Protein AF-A0A1H4AY84-F1 (afdb_monomer_lite)

Radius of gyration: 22.3 Å; chains: 1; bounding box: 44×39×69 Å

Foldseek 3Di:
DDDDPDPVCVVVDPPPPDPDDQLLPDDLVVLVVDPACVSVLSPLLNCLVPQSLVSLVVVVQPFHALVSVVSSCVNSVPVFDDDSVDGTDRRNVRVVVVVLLVVLLVQLVVVVVVVDDPVVSLVVSCVPSVDDSVVSVVSVVVVVD

Structure (mmCIF, N/CA/C/O backbone):
data_AF-A0A1H4AY84-F1
#
_entry.id   AF-A0A1H4AY84-F1
#
loop_
_atom_site.group_PDB
_atom_site.id
_atom_site.type_symbol
_atom_site.label_atom_id
_atom_site.label_alt_id
_atom_site.label_comp_id
_atom_site.label_asym_id
_atom_site.label_entity_id
_atom_site.label_seq_id
_atom_site.pdbx_PDB_ins_code
_atom_site.Cartn_x
_atom_site.Cartn_y
_atom_site.Cartn_z
_atom_site.occupancy
_atom_site.B_iso_or_equiv
_atom_site.auth_seq_id
_atom_site.auth_comp_id
_atom_site.auth_asym_id
_atom_site.auth_atom_id
_atom_site.pdbx_PDB_model_num
ATOM 1 N N . MET A 1 1 ? 3.108 -18.442 -27.041 1.00 54.50 1 MET A N 1
ATOM 2 C CA . MET A 1 1 ? 3.444 -17.957 -28.398 1.00 54.50 1 MET A CA 1
ATOM 3 C C . MET A 1 1 ? 2.361 -18.486 -29.325 1.00 54.50 1 MET A C 1
ATOM 5 O O . MET A 1 1 ? 1.945 -19.613 -29.096 1.00 54.50 1 MET A O 1
ATOM 9 N N . MET A 1 2 ? 1.811 -17.696 -30.255 1.00 56.75 2 MET A N 1
ATOM 10 C CA . MET A 1 2 ? 0.863 -18.261 -31.227 1.00 56.75 2 MET A CA 1
ATOM 11 C C . MET A 1 2 ? 1.640 -19.154 -32.189 1.00 56.75 2 MET A C 1
ATOM 13 O O . MET A 1 2 ? 2.553 -18.672 -32.857 1.00 56.75 2 MET A O 1
ATOM 17 N N . ASP A 1 3 ? 1.283 -20.432 -32.252 1.00 70.19 3 ASP A N 1
ATOM 18 C CA . ASP A 1 3 ? 1.868 -21.351 -33.220 1.00 70.19 3 ASP A CA 1
ATOM 19 C C . ASP A 1 3 ? 1.279 -21.068 -34.604 1.00 70.19 3 ASP A C 1
ATOM 21 O O . ASP A 1 3 ? 0.074 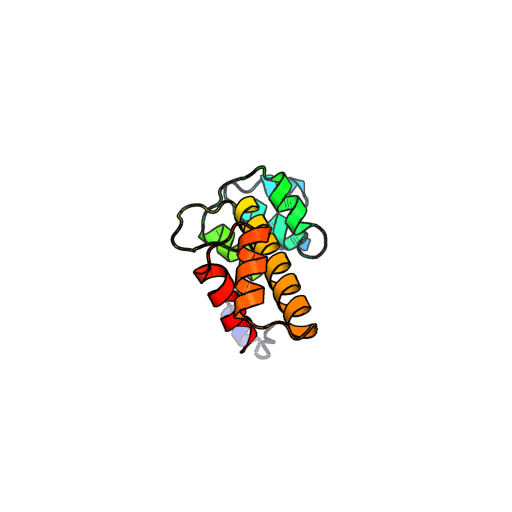-21.177 -34.836 1.00 70.19 3 ASP A O 1
ATOM 25 N N . VAL A 1 4 ? 2.144 -20.664 -35.533 1.00 73.62 4 VAL A N 1
ATOM 26 C CA . VAL A 1 4 ? 1.763 -20.359 -36.913 1.00 73.62 4 VAL A CA 1
ATOM 27 C C . VAL A 1 4 ? 2.044 -21.587 -37.768 1.00 73.62 4 VAL A C 1
ATOM 29 O O . VAL A 1 4 ? 3.185 -21.873 -38.124 1.00 73.62 4 VAL A O 1
ATOM 32 N N . TYR A 1 5 ? 0.986 -22.324 -38.100 1.00 78.50 5 TYR A N 1
ATOM 33 C CA . TYR A 1 5 ? 1.086 -23.579 -38.852 1.00 78.50 5 TYR A CA 1
ATOM 34 C C . TYR A 1 5 ? 1.297 -23.377 -40.362 1.00 78.50 5 TYR A C 1
ATOM 36 O O . TYR A 1 5 ? 1.868 -24.242 -41.027 1.00 78.50 5 TYR A O 1
ATOM 44 N N . ASP A 1 6 ? 0.878 -22.234 -40.915 1.00 87.38 6 ASP A N 1
ATOM 45 C CA . ASP A 1 6 ? 1.055 -21.917 -42.335 1.00 87.38 6 ASP A CA 1
ATOM 46 C C . ASP A 1 6 ? 2.288 -21.034 -42.559 1.00 87.38 6 ASP A C 1
ATOM 48 O O . ASP A 1 6 ? 2.283 -19.825 -42.316 1.00 87.38 6 ASP A O 1
ATOM 52 N N . LYS A 1 7 ? 3.352 -21.644 -43.088 1.00 82.88 7 LYS A N 1
ATOM 53 C CA . LYS A 1 7 ? 4.629 -20.970 -43.361 1.00 82.88 7 LYS A CA 1
ATOM 54 C C . LYS A 1 7 ? 4.515 -19.819 -44.365 1.00 82.88 7 LYS A C 1
ATOM 56 O O . LYS A 1 7 ? 5.381 -18.950 -44.379 1.00 82.88 7 LYS A O 1
ATOM 61 N N . ARG A 1 8 ? 3.459 -19.777 -45.186 1.00 88.00 8 ARG A N 1
ATOM 62 C CA . ARG A 1 8 ? 3.220 -18.685 -46.148 1.00 88.00 8 ARG A CA 1
ATOM 63 C C . ARG A 1 8 ? 2.838 -17.377 -45.462 1.00 88.00 8 ARG A C 1
ATOM 65 O O . ARG A 1 8 ? 2.953 -16.329 -46.084 1.00 88.00 8 ARG A O 1
ATOM 72 N N . LEU A 1 9 ? 2.407 -17.434 -44.199 1.00 82.44 9 LEU A N 1
ATOM 73 C CA . LEU A 1 9 ? 2.062 -16.261 -43.397 1.00 82.44 9 LEU A CA 1
ATOM 74 C C . LEU A 1 9 ? 3.291 -15.600 -42.751 1.00 82.44 9 LEU A C 1
ATOM 76 O O . LEU A 1 9 ? 3.205 -14.441 -42.364 1.00 82.44 9 LEU A O 1
ATOM 80 N N . ILE A 1 10 ? 4.439 -16.291 -42.680 1.00 78.44 10 ILE A N 1
ATOM 81 C CA . ILE A 1 10 ? 5.675 -15.794 -42.044 1.00 78.44 10 ILE A CA 1
ATOM 82 C C . ILE A 1 10 ? 6.140 -14.435 -42.604 1.00 78.44 10 ILE A C 1
ATOM 84 O O . ILE A 1 10 ? 6.444 -13.564 -41.796 1.00 78.44 10 ILE A O 1
ATOM 88 N N . PRO A 1 11 ? 6.149 -14.185 -43.930 1.00 79.94 11 PRO A N 1
ATOM 89 C CA . PRO A 1 11 ? 6.555 -12.886 -44.479 1.00 79.94 11 PRO A CA 1
ATOM 90 C C . PRO A 1 11 ? 5.598 -11.732 -44.148 1.00 79.94 11 PRO A C 1
ATOM 92 O O . PRO A 1 11 ? 5.973 -10.573 -44.294 1.00 79.94 11 PRO A O 1
ATOM 95 N N . PHE A 1 12 ? 4.361 -12.044 -43.750 1.00 79.06 12 PHE A N 1
ATOM 96 C CA . PHE A 1 12 ? 3.323 -11.067 -43.409 1.00 79.06 12 PHE A CA 1
ATOM 97 C C . PHE A 1 12 ? 3.193 -10.855 -41.897 1.00 79.06 12 PHE A C 1
ATOM 99 O O . PHE A 1 12 ? 2.450 -9.977 -41.458 1.00 79.06 12 PHE A O 1
ATOM 106 N N . LEU A 1 13 ? 3.897 -11.656 -41.093 1.00 75.69 13 LEU A N 1
ATOM 107 C CA . LEU A 1 13 ? 4.004 -11.439 -39.661 1.00 75.69 13 LEU A CA 1
ATOM 108 C C . LEU A 1 13 ? 5.038 -10.352 -39.410 1.00 75.69 13 LEU A C 1
ATOM 110 O O . LEU A 1 13 ? 6.200 -10.468 -39.793 1.00 75.69 13 LEU A O 1
ATOM 114 N N . ASN A 1 14 ? 4.610 -9.300 -38.726 1.00 70.06 14 ASN A N 1
ATOM 115 C CA . ASN A 1 14 ? 5.536 -8.308 -38.214 1.00 70.06 14 ASN A CA 1
ATOM 116 C C . ASN A 1 14 ? 6.428 -8.970 -37.152 1.00 70.06 14 ASN A C 1
ATOM 118 O O . ASN A 1 14 ? 5.931 -9.434 -36.123 1.00 70.06 14 ASN A O 1
ATOM 122 N N . ASP A 1 15 ? 7.740 -8.995 -37.397 1.00 69.81 15 ASP A N 1
ATOM 123 C CA . ASP A 1 15 ? 8.759 -9.381 -36.413 1.00 69.81 15 ASP A CA 1
ATOM 124 C C . ASP A 1 15 ? 8.907 -8.260 -35.371 1.00 69.81 15 ASP A C 1
ATOM 126 O O . ASP A 1 15 ? 9.858 -7.473 -35.376 1.00 69.81 15 ASP A O 1
ATOM 130 N N . TYR A 1 16 ? 7.894 -8.114 -34.512 1.00 66.12 16 TYR A N 1
ATOM 131 C CA . TYR A 1 16 ? 7.944 -7.182 -33.393 1.00 66.12 16 TYR A CA 1
ATOM 132 C C . TYR A 1 16 ? 8.946 -7.696 -32.360 1.00 66.12 16 TYR A C 1
ATOM 134 O O . TYR A 1 16 ? 8.611 -8.475 -31.466 1.00 66.12 16 TYR A O 1
ATOM 142 N N . LYS A 1 17 ? 10.184 -7.213 -32.453 1.00 69.88 17 LYS A N 1
ATOM 143 C CA . LYS A 1 17 ? 11.174 -7.362 -31.387 1.00 69.88 17 LYS A CA 1
ATOM 144 C C . LYS A 1 17 ? 10.787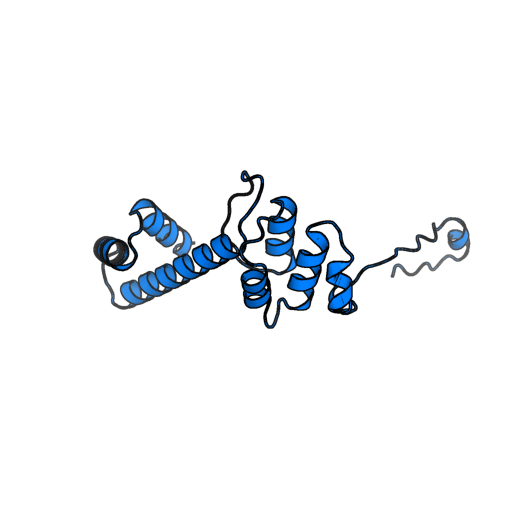 -6.450 -30.228 1.00 69.88 17 LYS A C 1
ATOM 146 O O . LYS A 1 17 ? 11.109 -5.264 -30.215 1.00 69.88 17 LYS A O 1
ATOM 151 N N . LEU A 1 18 ? 10.040 -7.000 -29.277 1.00 74.12 18 LEU A N 1
ATOM 152 C CA . LEU A 1 18 ? 9.718 -6.316 -28.032 1.00 74.12 18 LEU A CA 1
ATOM 153 C C . LEU A 1 18 ? 10.927 -6.384 -27.098 1.00 74.12 18 LEU A C 1
ATOM 155 O O . LEU A 1 18 ? 11.338 -7.466 -26.684 1.00 74.12 18 LEU A O 1
ATOM 159 N N . ASN A 1 19 ? 11.466 -5.223 -26.733 1.00 72.62 19 ASN A N 1
ATOM 160 C CA . ASN A 1 19 ? 12.427 -5.120 -25.640 1.00 72.62 19 ASN A CA 1
ATOM 161 C C . ASN A 1 19 ? 11.645 -5.138 -24.324 1.00 72.62 19 ASN A C 1
ATOM 163 O O . ASN A 1 19 ? 11.168 -4.103 -23.859 1.00 72.62 19 ASN A O 1
ATOM 167 N N . ILE A 1 20 ? 11.447 -6.333 -23.772 1.00 80.88 20 ILE A N 1
ATOM 168 C CA . ILE A 1 20 ? 10.740 -6.519 -22.505 1.00 80.88 20 ILE A CA 1
ATOM 169 C C . ILE A 1 20 ? 11.713 -6.214 -21.369 1.00 80.88 20 ILE A C 1
ATOM 171 O O . ILE A 1 20 ? 12.784 -6.809 -21.286 1.00 80.88 20 ILE A O 1
ATOM 175 N N . ILE A 1 21 ? 11.325 -5.290 -20.493 1.00 84.38 21 ILE A N 1
ATOM 176 C CA . ILE A 1 21 ? 12.036 -5.024 -19.244 1.00 84.38 21 ILE A CA 1
ATOM 177 C C . ILE A 1 21 ? 11.351 -5.839 -18.152 1.00 84.38 21 ILE A C 1
ATOM 179 O O . ILE A 1 21 ? 10.127 -5.800 -18.017 1.00 84.38 21 ILE A O 1
ATOM 183 N N . SER A 1 22 ? 12.142 -6.572 -17.379 1.00 88.69 22 SER A N 1
ATOM 184 C CA . SER A 1 22 ? 11.675 -7.411 -16.282 1.00 88.69 22 SER A CA 1
ATOM 185 C C . SER A 1 22 ? 12.320 -6.931 -14.993 1.00 88.69 22 SER A C 1
ATOM 187 O O . SER A 1 22 ? 13.537 -6.988 -14.853 1.00 88.69 22 SER A O 1
ATOM 189 N N . ALA A 1 23 ? 11.505 -6.473 -14.039 1.00 89.69 23 ALA A N 1
ATOM 190 C CA . ALA A 1 23 ? 11.995 -6.014 -12.740 1.00 89.69 23 ALA A CA 1
ATOM 191 C C . ALA A 1 23 ? 12.804 -7.094 -12.003 1.00 89.69 23 ALA A C 1
ATOM 193 O O . ALA A 1 23 ? 13.739 -6.770 -11.281 1.00 89.69 23 ALA A O 1
ATOM 194 N N . ALA A 1 24 ? 12.459 -8.372 -12.195 1.00 90.19 24 ALA A N 1
ATOM 195 C CA . ALA A 1 24 ? 13.154 -9.493 -11.568 1.00 90.19 24 ALA A CA 1
ATOM 196 C C . ALA A 1 24 ? 14.594 -9.666 -12.081 1.00 90.19 24 ALA A C 1
ATOM 198 O O . ALA A 1 24 ? 15.455 -10.082 -11.311 1.00 90.19 24 ALA A O 1
ATOM 199 N N . ASP A 1 25 ? 14.840 -9.314 -13.346 1.00 91.25 25 ASP A N 1
ATOM 200 C CA . ASP A 1 25 ? 16.117 -9.530 -14.037 1.00 91.25 25 ASP A CA 1
ATOM 201 C C . ASP A 1 25 ? 17.048 -8.305 -13.975 1.00 91.25 25 ASP A C 1
ATOM 203 O O . ASP A 1 25 ? 18.152 -8.340 -14.509 1.00 91.25 25 ASP A O 1
ATOM 207 N N . MET A 1 26 ? 16.605 -7.208 -13.354 1.00 90.94 26 MET A N 1
ATOM 208 C CA . MET A 1 26 ? 17.377 -5.969 -13.226 1.00 90.94 26 MET A CA 1
ATOM 209 C C . MET A 1 26 ? 18.273 -5.975 -11.988 1.00 90.94 26 MET A C 1
ATOM 211 O O . MET A 1 26 ? 17.845 -6.397 -10.908 1.00 90.94 26 MET A O 1
ATOM 215 N N . ASP A 1 27 ? 19.472 -5.408 -12.106 1.00 92.69 27 ASP A N 1
ATOM 216 C CA . ASP A 1 27 ? 20.364 -5.188 -10.967 1.00 92.69 27 ASP A CA 1
ATOM 217 C C . ASP A 1 27 ? 19.904 -3.994 -10.110 1.00 92.69 27 ASP A C 1
ATOM 219 O O . ASP A 1 27 ? 19.226 -3.084 -10.587 1.00 92.69 27 ASP A O 1
ATOM 223 N N . GLU A 1 28 ? 20.272 -3.965 -8.822 1.00 89.62 28 GLU A N 1
ATOM 224 C CA . GLU A 1 28 ? 19.857 -2.876 -7.911 1.00 89.62 28 GLU A CA 1
ATOM 225 C C . GLU A 1 28 ? 20.333 -1.491 -8.376 1.00 89.62 28 GLU A C 1
ATOM 227 O O . GLU A 1 28 ? 19.654 -0.484 -8.181 1.00 89.62 28 GLU A O 1
ATOM 232 N N . GLU A 1 29 ? 21.492 -1.441 -9.024 1.00 91.00 29 GLU A N 1
ATOM 233 C CA . GLU A 1 29 ? 22.096 -0.215 -9.548 1.00 91.00 29 GLU A CA 1
ATOM 234 C C . GLU A 1 29 ? 21.346 0.316 -10.783 1.00 91.00 29 GLU A C 1
ATOM 236 O O . GLU A 1 29 ? 21.377 1.516 -11.072 1.00 91.00 29 GLU A O 1
ATOM 241 N N . ASP A 1 30 ? 20.619 -0.555 -11.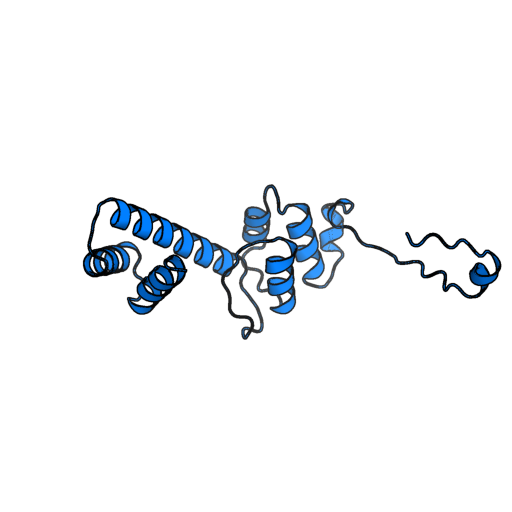492 1.00 92.06 30 ASP A N 1
ATOM 242 C CA . ASP A 1 30 ? 19.905 -0.203 -12.720 1.00 92.06 30 ASP A CA 1
ATOM 243 C C . ASP A 1 30 ? 18.643 0.614 -12.457 1.00 92.06 30 ASP A C 1
ATOM 245 O O . ASP A 1 30 ? 18.237 1.412 -13.305 1.00 92.06 30 ASP A O 1
ATOM 249 N N . PHE A 1 31 ? 18.041 0.489 -11.272 1.00 90.31 31 PHE A N 1
ATOM 250 C CA . PHE A 1 31 ? 16.862 1.276 -10.905 1.00 90.31 31 PHE A CA 1
ATOM 251 C C . PHE A 1 31 ? 17.149 2.781 -10.895 1.00 90.31 31 PHE A C 1
ATOM 253 O O . PHE A 1 31 ? 16.288 3.577 -11.273 1.00 90.31 31 PHE A O 1
ATOM 260 N N . GLY A 1 32 ? 18.376 3.176 -10.543 1.00 87.38 32 GLY A N 1
ATOM 261 C CA . GLY A 1 32 ? 18.817 4.573 -10.558 1.00 87.38 32 GLY A CA 1
ATOM 262 C C . GLY A 1 32 ? 19.015 5.158 -11.960 1.00 87.38 32 GLY A C 1
ATOM 263 O O . GLY A 1 32 ? 19.119 6.375 -12.098 1.00 87.38 32 GLY A O 1
ATOM 264 N N . LYS A 1 33 ? 19.045 4.326 -13.013 1.00 90.94 33 LYS A N 1
ATOM 265 C CA . LYS A 1 33 ? 19.193 4.785 -14.406 1.00 90.94 33 LYS A CA 1
ATOM 266 C C . LYS A 1 33 ? 17.915 5.434 -14.946 1.00 90.94 33 LYS A C 1
ATOM 268 O O . LYS A 1 33 ? 17.972 6.182 -15.922 1.00 90.94 33 LYS A O 1
ATOM 273 N N . PHE A 1 34 ? 16.765 5.173 -14.323 1.00 89.62 34 PHE A N 1
ATOM 274 C CA . PHE A 1 34 ? 15.496 5.790 -14.698 1.00 89.62 34 PHE A CA 1
ATOM 275 C C . PHE A 1 34 ? 15.404 7.210 -14.142 1.00 89.62 34 PHE A C 1
ATOM 277 O O . PHE A 1 34 ? 15.563 7.444 -12.948 1.00 89.62 34 PHE A O 1
ATOM 284 N N . GLN A 1 35 ? 15.085 8.164 -15.017 1.00 85.69 35 GLN A N 1
ATOM 285 C CA . GLN A 1 35 ? 14.887 9.565 -14.628 1.00 85.69 35 GLN A CA 1
ATOM 286 C C . GLN A 1 35 ? 13.498 9.827 -14.021 1.00 85.69 35 GLN A C 1
ATOM 288 O O . GLN A 1 35 ? 13.288 10.855 -13.383 1.00 85.69 35 GLN A O 1
ATOM 293 N N . THR A 1 36 ? 12.549 8.909 -14.222 1.00 87.75 36 THR A N 1
ATOM 294 C CA . THR A 1 36 ? 11.171 8.988 -13.716 1.00 87.75 36 THR A CA 1
ATOM 295 C C . THR A 1 36 ? 10.969 8.084 -12.497 1.00 87.75 36 THR A C 1
ATOM 297 O O . THR A 1 36 ? 11.856 7.321 -12.110 1.00 87.75 36 THR A O 1
ATOM 300 N N . ASP A 1 37 ? 9.770 8.111 -11.909 1.00 90.25 37 ASP A N 1
ATOM 301 C CA . ASP A 1 37 ? 9.397 7.227 -10.795 1.00 90.25 37 ASP A CA 1
ATOM 302 C C . ASP A 1 37 ? 9.269 5.740 -11.204 1.00 90.25 37 ASP A C 1
ATOM 304 O O . ASP A 1 37 ? 9.086 4.877 -10.345 1.00 90.25 37 ASP A O 1
ATOM 308 N N . LEU A 1 38 ? 9.445 5.407 -12.493 1.00 89.75 38 LEU A N 1
ATOM 309 C CA . LEU A 1 38 ? 9.461 4.025 -12.984 1.00 89.75 38 LEU A CA 1
ATOM 310 C C . LEU A 1 38 ? 10.573 3.189 -12.337 1.00 89.75 38 LEU A C 1
ATOM 312 O O . LEU A 1 38 ? 10.345 2.023 -12.032 1.00 89.75 38 LEU A O 1
ATOM 316 N N . GLY A 1 39 ? 11.753 3.773 -12.100 1.00 90.88 39 GLY A N 1
ATOM 317 C CA . GLY A 1 39 ? 12.859 3.061 -11.451 1.00 90.88 39 GLY A CA 1
ATOM 318 C C . GLY A 1 39 ? 12.487 2.588 -10.048 1.00 90.88 39 GLY A C 1
ATOM 319 O O . GLY A 1 39 ? 12.690 1.424 -9.711 1.00 90.88 39 GLY A O 1
ATOM 320 N N . LEU A 1 40 ? 11.843 3.466 -9.271 1.00 90.44 40 LEU A N 1
ATOM 321 C CA . LEU A 1 40 ? 11.317 3.125 -7.950 1.00 90.44 40 LEU A CA 1
ATOM 322 C C . LEU A 1 40 ? 10.211 2.070 -8.046 1.00 90.44 40 LEU A C 1
ATOM 324 O O . LEU A 1 40 ? 10.213 1.110 -7.279 1.00 90.44 40 LEU A O 1
ATOM 328 N N . ALA A 1 41 ? 9.285 2.220 -8.995 1.00 91.06 41 ALA A N 1
ATOM 329 C CA . ALA A 1 41 ? 8.210 1.254 -9.175 1.00 91.06 41 ALA A CA 1
ATOM 330 C C . ALA A 1 41 ? 8.743 -0.150 -9.493 1.00 91.06 41 ALA A C 1
ATOM 332 O O . ALA A 1 41 ? 8.317 -1.124 -8.877 1.00 91.06 41 ALA A O 1
ATOM 333 N N . MET A 1 42 ? 9.722 -0.253 -10.395 1.00 92.38 42 MET A N 1
ATOM 334 C CA . MET A 1 42 ? 10.373 -1.522 -10.722 1.00 92.38 42 MET A CA 1
ATOM 335 C C . MET A 1 42 ? 11.115 -2.108 -9.518 1.00 92.38 42 MET A C 1
ATOM 337 O O . MET A 1 42 ? 11.000 -3.307 -9.265 1.00 92.38 42 MET A O 1
ATOM 341 N N . GLN A 1 43 ? 11.806 -1.277 -8.734 1.00 92.25 43 GLN A N 1
ATOM 342 C CA . GLN A 1 43 ? 12.479 -1.727 -7.516 1.00 92.25 43 GLN A CA 1
ATOM 343 C C . GLN A 1 43 ? 11.484 -2.308 -6.501 1.00 92.25 43 GLN A C 1
ATOM 345 O O . GLN A 1 43 ? 11.708 -3.389 -5.956 1.00 92.25 43 GLN A O 1
ATOM 350 N N . ILE A 1 44 ? 10.349 -1.638 -6.286 1.00 92.06 44 ILE A N 1
ATOM 351 C CA . ILE A 1 44 ? 9.294 -2.125 -5.389 1.00 92.06 44 ILE A CA 1
ATOM 352 C C . ILE A 1 44 ? 8.696 -3.436 -5.915 1.00 92.06 44 ILE A C 1
ATOM 354 O O . ILE A 1 44 ? 8.546 -4.383 -5.148 1.00 92.06 44 ILE A O 1
ATOM 358 N N . ILE A 1 45 ? 8.410 -3.536 -7.217 1.00 92.12 45 ILE A N 1
ATOM 359 C CA . ILE A 1 45 ? 7.859 -4.756 -7.832 1.00 92.12 45 ILE A CA 1
ATOM 360 C C . ILE A 1 45 ? 8.820 -5.943 -7.680 1.00 92.12 45 ILE A C 1
ATOM 362 O O . ILE A 1 45 ? 8.370 -7.052 -7.373 1.00 92.12 45 ILE A O 1
ATOM 366 N N . LYS A 1 46 ? 10.134 -5.729 -7.853 1.00 93.19 46 LYS A N 1
ATOM 367 C CA . LYS A 1 46 ? 11.154 -6.772 -7.651 1.00 93.19 46 LYS A CA 1
ATOM 368 C C . LYS A 1 46 ? 11.109 -7.332 -6.226 1.00 93.19 46 LYS A C 1
ATOM 370 O O . LYS A 1 46 ? 11.161 -8.546 -6.037 1.00 93.19 46 LYS A O 1
ATOM 375 N N . HIS A 1 47 ? 10.956 -6.457 -5.234 1.00 90.88 47 HIS A N 1
ATOM 376 C CA . HIS A 1 47 ? 11.048 -6.794 -3.807 1.00 90.88 47 HIS A CA 1
ATOM 377 C C . HIS A 1 47 ? 9.697 -6.929 -3.091 1.00 90.88 47 HIS A C 1
ATOM 379 O O . HIS A 1 47 ? 9.664 -7.079 -1.868 1.00 90.88 47 HIS A O 1
ATOM 385 N N . GLN A 1 48 ? 8.585 -6.943 -3.833 1.00 86.69 48 GLN A N 1
ATOM 386 C CA . GLN A 1 48 ? 7.213 -6.942 -3.298 1.00 86.69 48 GLN A CA 1
ATOM 387 C C . GLN A 1 48 ? 6.911 -8.064 -2.294 1.00 86.69 48 GLN A C 1
ATOM 389 O O . GLN A 1 48 ? 6.058 -7.909 -1.431 1.00 86.69 48 GLN A O 1
ATOM 394 N N . LYS A 1 49 ? 7.614 -9.200 -2.387 1.00 84.00 49 LYS A N 1
ATOM 395 C CA . LYS A 1 49 ? 7.395 -10.364 -1.513 1.00 84.00 49 LYS A CA 1
ATOM 396 C C . LYS A 1 49 ? 8.167 -10.316 -0.196 1.00 84.00 49 LYS A C 1
ATOM 398 O O . LYS A 1 49 ? 7.906 -11.153 0.662 1.00 84.00 49 LYS A O 1
ATOM 403 N N . VAL A 1 50 ? 9.153 -9.429 -0.075 1.00 84.06 50 VAL A N 1
ATOM 404 C CA . VAL A 1 50 ? 10.111 -9.455 1.039 1.00 84.06 50 VAL A CA 1
ATOM 405 C C . VAL A 1 50 ? 10.114 -8.123 1.776 1.00 84.06 50 VAL A C 1
ATOM 407 O O . VAL A 1 50 ? 9.773 -8.093 2.950 1.00 84.06 50 VAL A O 1
ATOM 410 N N . ASP A 1 51 ? 10.461 -7.031 1.088 1.00 86.88 51 ASP A N 1
ATOM 411 C CA . ASP A 1 51 ? 10.871 -5.776 1.734 1.00 86.88 51 ASP A CA 1
ATOM 412 C C . ASP A 1 51 ? 10.347 -4.511 1.018 1.00 86.88 51 ASP A C 1
ATOM 414 O O . ASP A 1 51 ? 10.937 -3.436 1.144 1.00 86.88 51 ASP A O 1
ATOM 418 N N . ALA A 1 52 ? 9.240 -4.596 0.270 1.00 86.38 52 ALA A N 1
ATOM 419 C CA . ALA A 1 52 ? 8.665 -3.432 -0.423 1.00 86.38 52 ALA A CA 1
ATOM 420 C C . ALA A 1 52 ? 8.384 -2.242 0.509 1.00 86.38 52 ALA A C 1
ATOM 422 O O . ALA A 1 52 ? 8.745 -1.113 0.179 1.00 86.38 52 ALA A O 1
ATOM 423 N N . ASP A 1 53 ? 7.829 -2.499 1.693 1.00 86.75 53 ASP A N 1
ATOM 424 C CA . ASP A 1 53 ? 7.553 -1.466 2.697 1.00 86.75 53 ASP A CA 1
ATOM 425 C C . ASP A 1 53 ? 8.849 -0.765 3.143 1.00 86.75 53 ASP A C 1
ATOM 427 O O . ASP A 1 53 ? 8.924 0.463 3.164 1.00 86.75 53 ASP A O 1
ATOM 431 N N . LYS A 1 54 ? 9.933 -1.524 3.362 1.00 88.06 54 LYS A N 1
ATOM 432 C CA . LYS A 1 54 ? 11.249 -0.960 3.714 1.00 88.06 54 LYS A CA 1
ATOM 433 C C . LYS A 1 54 ? 11.850 -0.127 2.586 1.00 88.06 54 LYS A C 1
ATOM 435 O O . LYS A 1 54 ? 12.588 0.821 2.849 1.00 88.06 54 LYS A O 1
ATOM 440 N N . ILE A 1 55 ? 11.603 -0.492 1.328 1.00 88.88 55 ILE A N 1
ATOM 441 C CA . ILE A 1 55 ? 12.061 0.298 0.175 1.00 88.88 55 ILE A CA 1
ATOM 442 C C . ILE A 1 55 ? 11.320 1.629 0.144 1.00 88.88 55 ILE A C 1
ATOM 444 O O . ILE A 1 55 ? 11.964 2.666 -0.001 1.00 88.88 55 ILE A O 1
ATOM 448 N N . ILE A 1 56 ? 10.001 1.608 0.358 1.00 88.19 56 ILE A N 1
ATOM 449 C CA . ILE A 1 56 ? 9.185 2.818 0.474 1.00 88.19 56 ILE A CA 1
ATOM 450 C C . ILE A 1 56 ? 9.722 3.708 1.601 1.00 88.19 56 ILE A C 1
ATOM 452 O O . ILE A 1 56 ? 10.028 4.871 1.352 1.00 88.19 56 ILE A O 1
ATOM 456 N N . GLU A 1 57 ? 9.956 3.164 2.796 1.00 85.88 57 GLU A N 1
ATOM 457 C CA . GLU A 1 57 ? 10.507 3.915 3.934 1.00 85.88 57 GLU A CA 1
ATOM 458 C C . GLU A 1 57 ? 11.877 4.545 3.636 1.00 85.88 57 GLU A C 1
ATOM 460 O O . GLU A 1 57 ? 12.118 5.714 3.952 1.00 85.88 57 GLU A O 1
ATOM 465 N N . LYS A 1 58 ? 12.771 3.805 2.967 1.00 84.12 58 LYS A N 1
ATOM 466 C CA . LYS A 1 58 ? 14.107 4.287 2.575 1.00 84.12 58 LYS A CA 1
ATOM 467 C C . LYS A 1 58 ? 14.071 5.413 1.545 1.00 84.12 58 LYS A C 1
ATOM 469 O O . LYS A 1 58 ? 15.052 6.145 1.428 1.00 84.12 58 LYS A O 1
ATOM 474 N N . THR A 1 59 ? 12.965 5.591 0.822 1.00 73.81 59 THR A N 1
ATOM 475 C CA . THR A 1 59 ? 12.824 6.694 -0.142 1.00 73.81 59 THR A CA 1
ATOM 476 C C . THR A 1 59 ? 12.654 8.067 0.509 1.00 73.81 59 THR A C 1
ATOM 478 O O . THR A 1 59 ? 12.596 9.069 -0.201 1.00 73.81 59 THR A O 1
ATOM 481 N N . ASN A 1 60 ? 12.624 8.132 1.846 1.00 65.81 60 ASN A N 1
ATOM 482 C CA . ASN A 1 60 ? 12.645 9.362 2.633 1.00 65.81 60 ASN A CA 1
ATOM 483 C C . ASN A 1 60 ? 11.530 10.345 2.236 1.00 65.81 60 ASN A C 1
ATOM 485 O O . ASN A 1 60 ? 11.787 11.522 1.988 1.00 65.81 60 ASN A O 1
ATOM 489 N N . HIS A 1 61 ? 10.290 9.850 2.152 1.00 61.84 61 HIS A N 1
ATOM 490 C CA . HIS A 1 61 ? 9.111 10.646 1.782 1.00 61.84 61 HIS A CA 1
ATOM 491 C C . HIS A 1 61 ? 9.160 11.218 0.361 1.00 61.84 61 HIS A C 1
ATOM 493 O O . HIS A 1 61 ? 8.614 12.294 0.094 1.00 61.84 61 HIS A O 1
ATOM 499 N N . ARG A 1 62 ? 9.812 10.524 -0.583 1.00 72.81 62 ARG A N 1
ATOM 500 C CA . ARG A 1 62 ? 9.770 10.930 -1.990 1.00 72.81 62 ARG A CA 1
ATOM 501 C C . ARG A 1 62 ? 8.313 10.968 -2.447 1.00 72.81 62 ARG A C 1
ATOM 503 O O . ARG A 1 62 ? 7.678 9.935 -2.637 1.00 72.81 62 ARG A O 1
ATOM 510 N N . LYS A 1 63 ? 7.803 12.185 -2.639 1.00 88.44 63 LYS A N 1
ATOM 511 C CA . LYS A 1 63 ? 6.510 12.414 -3.271 1.00 88.44 63 LYS A CA 1
ATOM 512 C C . LYS A 1 63 ? 6.625 12.045 -4.743 1.00 88.44 63 LYS A C 1
ATOM 514 O O . LYS A 1 63 ? 7.330 12.739 -5.482 1.00 88.44 63 LYS A O 1
ATOM 519 N N . ILE A 1 64 ? 5.965 10.967 -5.141 1.00 90.81 64 ILE A N 1
ATOM 520 C CA . ILE A 1 64 ? 5.965 10.483 -6.524 1.00 90.81 64 ILE A CA 1
ATOM 521 C C . ILE A 1 64 ? 4.697 10.900 -7.247 1.00 90.81 64 ILE A C 1
ATOM 523 O O . ILE A 1 64 ? 3.712 11.274 -6.612 1.00 90.81 64 ILE A O 1
ATOM 527 N N . ASP A 1 65 ? 4.737 10.848 -8.571 1.00 90.56 65 ASP A N 1
ATOM 528 C CA . ASP A 1 65 ? 3.557 11.073 -9.398 1.00 90.56 65 ASP A CA 1
ATOM 529 C C . ASP A 1 65 ? 2.417 10.102 -9.035 1.00 90.56 65 ASP A C 1
ATOM 531 O O . ASP A 1 65 ? 2.654 8.938 -8.690 1.00 90.56 65 ASP A O 1
ATOM 535 N N . SER A 1 66 ? 1.170 10.573 -9.090 1.00 91.38 66 SER A N 1
ATOM 536 C CA . SER A 1 66 ? 0.018 9.761 -8.693 1.00 91.38 66 SER A CA 1
ATOM 537 C C . SER A 1 66 ? -0.236 8.568 -9.606 1.00 91.38 66 SER A C 1
ATOM 539 O O . SER A 1 66 ? -0.694 7.534 -9.114 1.00 91.38 66 SER A O 1
ATOM 541 N N . ASP A 1 67 ? 0.130 8.638 -10.889 1.00 90.50 67 ASP A N 1
ATOM 542 C CA . ASP A 1 67 ? 0.051 7.480 -11.778 1.00 90.50 67 ASP A CA 1
ATOM 543 C C . ASP A 1 67 ? 1.127 6.441 -11.432 1.00 90.50 67 ASP A C 1
ATOM 545 O O . ASP A 1 67 ? 0.857 5.239 -11.479 1.00 90.50 67 ASP A O 1
ATOM 549 N N . ALA A 1 68 ? 2.317 6.873 -11.001 1.00 90.94 68 ALA A N 1
ATOM 550 C CA . ALA A 1 68 ? 3.354 5.963 -10.514 1.00 90.94 68 ALA A CA 1
ATOM 551 C C . ALA A 1 68 ? 2.945 5.294 -9.191 1.00 90.94 68 ALA A C 1
ATOM 553 O O . ALA A 1 68 ? 3.096 4.080 -9.046 1.00 90.94 68 ALA A O 1
ATOM 554 N N . ALA A 1 69 ? 2.371 6.054 -8.253 1.00 91.81 69 ALA A N 1
ATOM 555 C CA . ALA A 1 69 ? 1.829 5.517 -7.003 1.00 91.81 69 ALA A CA 1
ATOM 556 C C . ALA A 1 69 ? 0.699 4.511 -7.253 1.00 91.81 69 ALA A C 1
ATOM 558 O O . ALA A 1 69 ? 0.682 3.432 -6.657 1.00 91.81 69 ALA A O 1
ATOM 559 N N . PHE A 1 70 ? -0.216 4.832 -8.171 1.00 91.88 70 PHE A N 1
ATOM 560 C CA . PHE A 1 70 ? -1.294 3.934 -8.576 1.00 91.88 70 PHE A CA 1
ATOM 561 C C . PHE A 1 70 ? -0.756 2.657 -9.225 1.00 91.88 70 PHE A C 1
ATOM 563 O O . PHE A 1 70 ? -1.165 1.559 -8.857 1.00 91.88 70 PHE A O 1
ATOM 570 N N . PHE A 1 71 ? 0.213 2.777 -10.132 1.00 92.00 71 PHE A N 1
ATOM 571 C CA . PHE A 1 71 ? 0.858 1.617 -10.735 1.00 92.00 71 PHE A CA 1
ATOM 572 C C . PHE A 1 71 ? 1.528 0.723 -9.686 1.00 92.00 71 PHE A C 1
ATOM 574 O O . PHE A 1 71 ? 1.341 -0.488 -9.724 1.00 92.00 71 PHE A O 1
ATOM 581 N N . ILE A 1 72 ? 2.254 1.298 -8.722 1.00 91.94 72 ILE A N 1
ATOM 582 C CA . ILE A 1 72 ? 2.876 0.540 -7.626 1.00 91.94 72 ILE A CA 1
ATOM 583 C C . ILE A 1 72 ? 1.817 -0.189 -6.796 1.00 91.94 72 ILE A C 1
ATOM 585 O O . ILE A 1 72 ? 1.967 -1.384 -6.549 1.00 91.94 72 ILE A O 1
ATOM 589 N N . LYS A 1 73 ? 0.747 0.511 -6.398 1.00 91.81 73 LYS A N 1
ATOM 590 C CA . LYS A 1 73 ? -0.371 -0.059 -5.633 1.00 91.81 73 LYS A CA 1
ATOM 591 C C . LYS A 1 73 ? -0.917 -1.321 -6.309 1.00 91.81 73 LYS A C 1
ATOM 593 O O . LYS A 1 73 ? -0.970 -2.382 -5.690 1.00 91.81 73 LYS A O 1
ATOM 598 N N . GLU A 1 74 ? -1.250 -1.218 -7.593 1.00 92.12 74 GLU A N 1
ATOM 599 C CA . GLU A 1 74 ? -1.863 -2.308 -8.356 1.00 92.12 74 GLU A CA 1
ATOM 600 C C . GLU A 1 74 ? -0.863 -3.421 -8.712 1.00 92.12 74 GLU A C 1
ATOM 602 O O . GLU A 1 74 ? -1.137 -4.606 -8.513 1.00 92.12 74 GLU A O 1
ATOM 607 N N . ALA A 1 75 ? 0.318 -3.062 -9.223 1.00 89.62 75 ALA A N 1
ATOM 608 C CA . ALA A 1 75 ? 1.288 -4.026 -9.739 1.00 89.62 75 ALA A CA 1
ATOM 609 C C . ALA A 1 75 ? 2.013 -4.792 -8.625 1.00 89.62 75 ALA A C 1
ATOM 611 O O . ALA A 1 75 ? 2.241 -5.994 -8.768 1.00 89.62 75 ALA A O 1
ATOM 612 N N . ALA A 1 76 ? 2.356 -4.116 -7.523 1.00 87.56 76 ALA A N 1
ATOM 613 C CA . ALA A 1 76 ? 3.006 -4.736 -6.368 1.00 87.56 76 ALA A CA 1
ATOM 614 C C . ALA A 1 76 ? 2.003 -5.305 -5.346 1.00 87.56 76 ALA A C 1
ATOM 616 O O . ALA A 1 76 ? 2.413 -5.859 -4.326 1.00 87.56 76 ALA A O 1
ATOM 617 N N . LYS A 1 77 ? 0.691 -5.164 -5.605 1.00 87.88 77 LYS A N 1
ATOM 618 C CA . LYS A 1 77 ? -0.406 -5.574 -4.710 1.00 87.88 77 LYS A CA 1
ATOM 619 C C . LYS A 1 77 ? -0.246 -5.036 -3.285 1.00 87.88 77 LYS A C 1
ATOM 621 O O . LYS A 1 77 ? -0.547 -5.722 -2.308 1.00 87.88 77 LYS A O 1
ATOM 626 N N . LEU A 1 78 ? 0.249 -3.808 -3.174 1.00 87.06 78 LEU A N 1
ATOM 627 C CA . LEU A 1 78 ? 0.386 -3.116 -1.901 1.00 87.06 78 LEU A CA 1
ATOM 628 C C . LEU A 1 78 ? -0.901 -2.348 -1.647 1.00 87.06 78 LEU A C 1
ATOM 630 O O . LEU A 1 78 ? -1.269 -1.499 -2.450 1.00 87.06 78 LEU A O 1
ATOM 634 N N . ASP A 1 79 ? -1.573 -2.600 -0.530 1.00 87.56 79 ASP A N 1
ATOM 635 C CA . ASP A 1 79 ? -2.818 -1.902 -0.198 1.00 87.56 79 ASP A CA 1
ATOM 636 C C . ASP A 1 79 ? -2.567 -0.494 0.376 1.00 87.56 79 ASP A C 1
ATOM 638 O O . ASP A 1 79 ? -2.841 -0.202 1.535 1.00 87.56 79 ASP A O 1
ATOM 642 N N . LEU A 1 80 ? -1.949 0.369 -0.429 1.00 89.31 80 LEU A N 1
ATOM 643 C CA . LEU A 1 80 ? -1.595 1.739 -0.058 1.00 89.31 80 LEU A CA 1
ATOM 644 C C . LEU A 1 80 ? -2.832 2.647 -0.024 1.00 89.31 80 LEU A C 1
ATOM 646 O O . LEU A 1 80 ? -3.684 2.590 -0.920 1.00 89.31 80 LEU A O 1
ATOM 650 N N . GLU A 1 81 ? -2.894 3.542 0.964 1.00 89.69 81 GLU A N 1
ATOM 651 C CA . GLU A 1 81 ? -4.018 4.465 1.152 1.00 89.69 81 GLU A CA 1
ATOM 652 C C . GLU A 1 81 ? -3.703 5.890 0.693 1.00 89.69 81 GLU A C 1
ATOM 654 O O . GLU A 1 81 ? -3.002 6.638 1.373 1.00 89.69 81 GLU A O 1
ATOM 659 N N . PHE A 1 82 ? -4.267 6.284 -0.450 1.00 89.94 82 PHE A N 1
ATOM 660 C CA . PHE A 1 82 ? -4.184 7.641 -0.990 1.00 89.94 82 PHE A CA 1
ATOM 661 C C . PHE A 1 82 ? -5.321 7.927 -1.979 1.00 89.94 82 PHE A C 1
ATOM 663 O O . PHE A 1 82 ? -5.960 7.008 -2.501 1.00 89.94 82 PHE A O 1
ATOM 670 N N . GLU A 1 83 ? -5.550 9.207 -2.278 1.00 86.44 83 GLU A N 1
ATOM 671 C CA . GLU A 1 83 ? -6.511 9.637 -3.293 1.00 86.44 83 GLU A CA 1
ATOM 672 C C . GLU A 1 83 ? -5.822 9.944 -4.625 1.00 86.44 83 GLU A C 1
ATOM 674 O O . GLU A 1 83 ? -4.894 10.744 -4.697 1.00 86.44 83 GLU A O 1
ATOM 679 N N . ARG A 1 84 ? -6.342 9.397 -5.731 1.00 79.69 84 ARG A N 1
ATOM 680 C CA . ARG A 1 84 ? -5.776 9.635 -7.075 1.00 79.69 84 ARG A CA 1
ATOM 681 C C . ARG A 1 84 ? -5.863 11.099 -7.542 1.00 79.69 84 ARG A C 1
ATOM 683 O O . ARG A 1 84 ? -5.195 11.477 -8.495 1.00 79.69 84 ARG A O 1
ATOM 690 N N . LYS A 1 85 ? -6.702 11.922 -6.903 1.00 83.75 85 LYS A N 1
ATOM 691 C CA . LYS A 1 85 ? -6.852 13.350 -7.236 1.00 83.75 85 LYS A CA 1
ATOM 692 C C . LYS A 1 85 ? -5.621 14.176 -6.864 1.00 83.75 85 LYS A C 1
ATOM 694 O O . LYS A 1 85 ? -5.448 15.271 -7.395 1.00 83.75 85 LYS A O 1
ATOM 699 N N . GLU A 1 86 ? -4.797 13.685 -5.946 1.00 80.44 86 GLU A N 1
ATOM 700 C CA . GLU A 1 86 ? -3.551 14.341 -5.577 1.00 80.44 86 GLU A CA 1
ATOM 701 C C . GLU A 1 86 ? -2.541 14.239 -6.727 1.00 80.44 86 GLU A C 1
ATOM 703 O O . GLU A 1 86 ? -2.440 13.217 -7.401 1.00 80.44 86 GLU A O 1
ATOM 708 N N . THR A 1 87 ? -1.785 15.309 -6.978 1.00 84.25 87 THR A N 1
ATOM 709 C CA . THR A 1 87 ? -0.782 15.335 -8.057 1.00 84.25 87 THR A CA 1
ATOM 710 C C . THR A 1 87 ? 0.497 14.601 -7.683 1.00 84.25 87 THR A C 1
ATOM 712 O O . THR A 1 87 ? 1.188 14.082 -8.555 1.00 84.25 87 THR A O 1
ATOM 715 N N . LYS A 1 88 ? 0.829 14.563 -6.390 1.00 90.31 88 LYS A N 1
ATOM 716 C CA . LYS A 1 88 ? 1.952 13.789 -5.876 1.00 90.31 88 LYS A CA 1
ATOM 717 C C . LYS A 1 88 ? 1.594 13.118 -4.565 1.00 90.31 88 LYS A C 1
ATOM 719 O O . LYS A 1 88 ? 1.107 13.787 -3.657 1.00 90.31 88 LYS A O 1
ATOM 724 N N . ILE A 1 89 ? 1.927 11.840 -4.462 1.00 91.38 89 ILE A N 1
ATOM 725 C CA . ILE A 1 89 ? 1.604 10.981 -3.326 1.00 91.38 89 ILE A CA 1
ATOM 726 C C . ILE A 1 89 ? 2.844 10.781 -2.463 1.00 91.38 89 ILE A C 1
ATOM 728 O O . ILE A 1 89 ? 3.905 10.408 -2.969 1.00 91.38 89 ILE A O 1
ATOM 732 N N . ASP A 1 90 ? 2.711 11.001 -1.155 1.00 91.12 90 ASP A N 1
ATOM 733 C CA . ASP A 1 90 ? 3.701 10.542 -0.179 1.00 91.12 90 ASP A CA 1
ATOM 734 C C . ASP A 1 90 ? 3.455 9.055 0.117 1.00 91.12 90 ASP A C 1
ATOM 736 O O . ASP A 1 90 ? 2.477 8.665 0.763 1.00 91.12 90 ASP A O 1
ATOM 740 N N . MET A 1 91 ? 4.345 8.206 -0.395 1.00 89.75 91 MET A N 1
ATOM 741 C CA . MET A 1 91 ? 4.223 6.753 -0.271 1.00 89.75 91 MET A CA 1
ATOM 742 C C . MET A 1 91 ? 4.378 6.278 1.178 1.00 89.75 91 MET A C 1
ATOM 744 O O . MET A 1 91 ? 3.692 5.345 1.593 1.00 89.75 91 MET A O 1
ATOM 748 N N . CYS A 1 92 ? 5.229 6.937 1.969 1.00 89.75 92 CYS A N 1
ATOM 749 C CA . CYS A 1 92 ? 5.406 6.610 3.382 1.00 89.75 92 CYS A CA 1
ATOM 750 C C . CYS A 1 92 ? 4.164 6.989 4.194 1.00 89.75 92 CYS A C 1
ATOM 752 O O . CYS A 1 92 ? 3.765 6.255 5.096 1.00 89.75 92 CYS A O 1
ATOM 754 N N . GLU A 1 93 ? 3.543 8.132 3.894 1.00 90.62 93 GLU A N 1
ATOM 755 C CA . GLU A 1 93 ? 2.274 8.522 4.515 1.00 90.62 93 GLU A CA 1
ATOM 756 C C . GLU A 1 93 ? 1.157 7.536 4.154 1.00 90.62 93 GLU A C 1
ATOM 758 O O . GLU A 1 93 ? 0.406 7.108 5.030 1.00 90.62 93 GLU A O 1
ATOM 763 N N . SER A 1 94 ? 1.104 7.111 2.891 1.00 91.25 94 SER A N 1
ATOM 764 C CA . SER A 1 94 ? 0.131 6.124 2.406 1.00 91.25 94 SER A CA 1
ATOM 765 C C . SER A 1 94 ? 0.273 4.771 3.109 1.00 91.25 94 SER A C 1
ATOM 767 O O . SER A 1 94 ? -0.725 4.122 3.426 1.00 91.25 94 SER A O 1
ATOM 769 N N . LEU A 1 95 ? 1.513 4.354 3.389 1.00 90.38 95 LEU A N 1
ATOM 770 C CA . LEU A 1 95 ? 1.805 3.140 4.148 1.00 90.38 95 LEU A CA 1
ATOM 771 C C . LEU A 1 95 ? 1.405 3.281 5.627 1.00 90.38 95 LEU A C 1
ATOM 773 O O . LEU A 1 95 ? 0.780 2.383 6.185 1.00 90.38 95 LEU A O 1
ATOM 777 N N . LYS A 1 96 ? 1.684 4.430 6.255 1.00 90.38 96 LYS A N 1
ATOM 778 C CA . LYS A 1 96 ? 1.266 4.712 7.641 1.00 90.38 96 LYS A CA 1
ATOM 779 C C . LYS A 1 96 ? -0.253 4.718 7.806 1.00 90.38 96 LYS A C 1
ATOM 781 O O . LYS A 1 96 ? -0.754 4.193 8.799 1.00 90.38 96 LYS A O 1
ATOM 786 N N . LYS A 1 97 ? -0.974 5.300 6.845 1.00 91.25 97 LYS A N 1
ATOM 787 C CA . LYS A 1 97 ? -2.443 5.312 6.810 1.00 91.25 97 LYS A CA 1
ATOM 788 C C . LYS A 1 97 ? -2.999 3.884 6.767 1.00 91.25 97 LYS A C 1
ATOM 790 O O . LYS A 1 97 ? -3.745 3.510 7.673 1.00 91.25 97 LYS A O 1
ATOM 795 N N . LYS A 1 98 ? -2.484 3.048 5.853 1.00 90.94 98 LYS A N 1
ATOM 796 C CA . LYS A 1 98 ? -2.777 1.604 5.804 1.00 90.94 98 LYS A CA 1
ATOM 797 C C . LYS A 1 98 ? -2.541 0.927 7.158 1.00 90.94 98 LYS A C 1
ATOM 799 O O . LYS A 1 98 ? -3.441 0.276 7.679 1.00 90.94 98 LYS A O 1
ATOM 804 N N . GLU A 1 99 ? -1.366 1.094 7.767 1.00 91.06 99 GLU A N 1
ATOM 805 C CA . GLU A 1 99 ? -1.080 0.471 9.068 1.00 91.06 99 GLU A CA 1
ATOM 806 C C . GLU A 1 99 ? -2.048 0.912 10.172 1.00 91.06 99 GLU A C 1
ATOM 808 O O . GLU A 1 99 ? -2.416 0.118 11.041 1.00 91.06 99 GLU A O 1
ATOM 813 N N . GLN A 1 100 ? -2.419 2.193 10.189 1.00 91.56 100 GLN A N 1
ATOM 814 C CA . GLN A 1 100 ? -3.369 2.724 11.159 1.00 91.56 100 GLN A CA 1
ATOM 815 C C . GLN A 1 100 ? -4.757 2.123 10.940 1.00 91.56 100 GLN A C 1
ATOM 817 O O . GLN A 1 100 ? -5.384 1.689 11.911 1.00 91.56 100 GLN A O 1
ATOM 822 N N . ARG A 1 101 ? -5.210 2.039 9.684 1.00 91.75 101 ARG A N 1
ATOM 823 C CA . ARG A 1 101 ? -6.459 1.372 9.319 1.00 91.75 101 ARG A CA 1
ATOM 824 C C . ARG A 1 101 ? -6.455 -0.090 9.762 1.00 91.75 101 ARG A C 1
ATOM 826 O O . ARG A 1 101 ? -7.406 -0.518 10.413 1.00 91.75 101 ARG A O 1
ATOM 833 N N . ASP A 1 102 ? -5.396 -0.837 9.470 1.00 91.69 102 ASP A N 1
ATOM 834 C CA . ASP A 1 102 ? -5.298 -2.261 9.806 1.00 91.69 102 ASP A CA 1
ATOM 835 C C . ASP A 1 102 ? -5.329 -2.468 11.333 1.00 91.69 102 ASP A C 1
ATOM 837 O O . ASP A 1 102 ? -6.102 -3.281 11.837 1.00 91.69 102 ASP A O 1
ATOM 841 N N . LYS A 1 103 ? -4.594 -1.647 12.103 1.00 92.94 103 LYS A N 1
ATOM 842 C CA . LYS A 1 103 ? -4.620 -1.665 13.582 1.00 92.94 103 LYS A CA 1
ATOM 843 C C . LYS A 1 103 ? -6.009 -1.379 14.154 1.00 92.94 103 LYS A C 1
ATOM 845 O O . LYS A 1 103 ? -6.397 -1.992 15.149 1.00 92.94 103 LYS A O 1
ATOM 850 N N . ILE A 1 104 ? -6.729 -0.420 13.573 1.00 93.06 104 ILE A N 1
ATOM 851 C CA . ILE A 1 104 ? -8.087 -0.070 14.005 1.00 93.06 104 ILE A CA 1
ATOM 852 C C . ILE A 1 104 ? -9.051 -1.199 13.651 1.00 93.06 104 ILE A C 1
ATOM 854 O O . ILE A 1 104 ? -9.842 -1.591 14.503 1.00 93.06 104 ILE A O 1
ATOM 858 N N . THR A 1 105 ? -8.940 -1.765 12.451 1.00 91.62 105 THR A N 1
ATOM 859 C CA . THR A 1 105 ? -9.777 -2.879 11.987 1.00 91.62 105 THR A CA 1
ATOM 860 C C . THR A 1 105 ? -9.617 -4.096 12.894 1.00 91.62 105 THR A C 1
ATOM 862 O O . THR A 1 105 ? -10.611 -4.570 13.439 1.00 91.62 105 THR A O 1
ATOM 865 N N . SER A 1 106 ? -8.382 -4.508 13.202 1.00 90.88 106 SER A N 1
ATOM 866 C CA . SER A 1 106 ? -8.143 -5.587 14.171 1.00 90.88 106 SER A CA 1
ATOM 867 C C . SER A 1 106 ? -8.721 -5.271 15.552 1.00 90.88 106 SER A C 1
ATOM 869 O O . SER A 1 106 ? -9.266 -6.147 16.214 1.00 90.88 106 SER A O 1
ATOM 871 N N . ALA A 1 107 ? -8.627 -4.021 16.017 1.00 92.25 107 ALA A N 1
ATOM 872 C CA . ALA A 1 107 ? -9.201 -3.643 17.306 1.00 92.25 107 ALA A CA 1
ATOM 873 C C . ALA A 1 107 ? -10.739 -3.717 17.304 1.00 92.25 107 ALA A C 1
ATOM 875 O O . ALA A 1 107 ? -11.316 -4.185 18.283 1.00 92.25 107 ALA A O 1
ATOM 876 N N . VAL A 1 108 ? -11.395 -3.278 16.221 1.00 91.38 108 VAL A N 1
ATOM 877 C CA . VAL A 1 108 ? -12.852 -3.403 16.034 1.00 91.38 108 VAL A CA 1
ATOM 878 C C . VAL A 1 108 ? -13.269 -4.869 16.097 1.00 91.38 108 VAL A C 1
ATOM 880 O O . VAL A 1 108 ? -14.191 -5.198 16.839 1.00 91.38 108 VAL A O 1
ATOM 883 N N . GLU A 1 109 ? -12.599 -5.736 15.336 1.00 90.31 109 GLU A N 1
ATOM 884 C CA . GLU A 1 109 ? -12.897 -7.172 15.273 1.00 90.31 109 GLU A CA 1
ATOM 885 C C . GLU A 1 109 ? -12.803 -7.814 16.656 1.00 90.31 109 GLU A C 1
ATOM 887 O O . GLU A 1 109 ? -13.757 -8.440 17.111 1.00 90.31 109 GLU A O 1
ATOM 892 N N . VAL A 1 110 ? -11.712 -7.549 17.376 1.00 92.12 110 VAL A N 1
ATOM 893 C CA . VAL A 1 110 ? -11.507 -8.059 18.735 1.00 92.12 110 VAL A CA 1
ATOM 894 C C . VAL A 1 110 ? -12.623 -7.606 19.680 1.00 92.12 110 VAL A C 1
ATOM 896 O O . VAL A 1 110 ? -13.178 -8.422 20.411 1.00 92.12 110 VAL A O 1
ATOM 899 N N . TYR A 1 111 ? -13.005 -6.325 19.681 1.00 91.50 111 TYR A N 1
ATOM 900 C CA . TYR A 1 111 ? -14.094 -5.876 20.557 1.00 91.50 111 TYR A CA 1
ATOM 901 C C . TYR A 1 111 ? -15.456 -6.472 20.172 1.00 91.50 111 TYR A C 1
ATOM 903 O O . TYR A 1 111 ? -16.251 -6.778 21.063 1.00 91.50 111 TYR A O 1
ATOM 911 N N . ARG A 1 112 ? -15.715 -6.681 18.875 1.00 89.50 112 ARG A N 1
ATOM 912 C CA . ARG A 1 112 ? -16.924 -7.372 18.404 1.00 89.50 112 ARG A CA 1
ATOM 913 C C . ARG A 1 112 ? -16.963 -8.827 18.863 1.00 89.50 112 ARG A C 1
ATOM 915 O O . ARG A 1 112 ? -18.016 -9.285 19.298 1.00 89.50 112 ARG A O 1
ATOM 922 N N . GLU A 1 113 ? -15.834 -9.532 18.831 1.00 90.88 113 GLU A N 1
ATOM 923 C CA . GLU A 1 113 ? -15.727 -10.902 19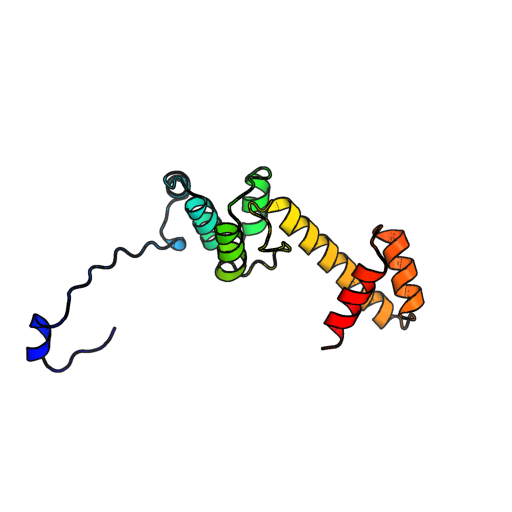.354 1.00 90.88 113 GLU A CA 1
ATOM 924 C C . GLU A 1 113 ? -16.026 -10.978 20.858 1.00 90.88 113 GLU A C 1
ATOM 926 O O . GLU A 1 113 ? -16.642 -11.938 21.321 1.00 90.88 113 GLU A O 1
ATOM 931 N N . TYR A 1 114 ? -15.664 -9.943 21.622 1.00 91.56 114 TYR A N 1
ATOM 932 C CA . TYR A 1 114 ? -16.012 -9.827 23.042 1.00 91.56 114 TYR A CA 1
ATOM 933 C C . TYR A 1 114 ? -17.472 -9.411 23.308 1.00 91.56 114 TYR A C 1
ATOM 935 O O . TYR A 1 114 ? -17.867 -9.305 24.470 1.00 91.56 114 TYR A O 1
ATOM 943 N N . GLY A 1 115 ? -18.288 -9.211 22.267 1.00 89.06 115 GLY A N 1
ATOM 944 C CA . GLY A 1 115 ? -19.714 -8.892 22.391 1.00 89.06 115 GLY A CA 1
ATOM 945 C C . GLY A 1 115 ? -20.009 -7.442 22.784 1.00 89.06 115 GLY A C 1
ATOM 946 O O . GLY A 1 115 ? -21.094 -7.154 23.291 1.00 89.06 115 GLY A O 1
ATOM 947 N N . GLU A 1 116 ? -19.056 -6.532 22.583 1.00 90.56 116 GLU A N 1
ATOM 948 C CA . GLU A 1 116 ? -19.245 -5.099 22.824 1.00 90.56 116 GLU A CA 1
ATOM 949 C C . GLU A 1 116 ? -20.193 -4.484 21.782 1.00 90.56 116 GLU A C 1
ATOM 951 O O . GLU A 1 116 ? -20.247 -4.922 20.630 1.00 90.56 116 GLU A O 1
ATOM 956 N N . SER A 1 117 ? -20.942 -3.448 22.173 1.00 91.69 117 SER A N 1
ATOM 957 C CA . SER A 1 117 ? -21.831 -2.745 21.244 1.00 91.69 117 SER A CA 1
ATOM 958 C C . SER A 1 117 ? -21.035 -1.863 20.278 1.00 91.69 117 SER A C 1
ATOM 960 O O . SER A 1 117 ? -20.011 -1.288 20.649 1.00 91.69 117 SER A O 1
ATOM 962 N N . ASP A 1 118 ? -21.522 -1.697 19.046 1.00 89.38 118 ASP A N 1
ATOM 963 C CA . ASP A 1 118 ? -20.845 -0.865 18.042 1.00 89.38 118 ASP A CA 1
ATOM 964 C C . ASP A 1 118 ? -20.620 0.587 18.536 1.00 89.38 118 ASP A C 1
ATOM 966 O O . ASP A 1 118 ? -19.573 1.173 18.265 1.00 89.38 118 ASP A O 1
ATOM 970 N N . GLU A 1 119 ? -21.543 1.157 19.323 1.00 91.75 119 GLU A N 1
ATOM 971 C CA . GLU A 1 119 ? -21.383 2.497 19.920 1.00 91.75 119 GLU A CA 1
ATOM 972 C C . GLU A 1 119 ? -20.232 2.559 20.935 1.00 91.75 119 GLU A C 1
ATOM 974 O O . GLU A 1 119 ? -19.440 3.508 20.921 1.00 91.75 119 GLU A O 1
ATOM 979 N N . ASP A 1 120 ? -20.098 1.543 21.790 1.00 92.69 120 ASP A N 1
ATOM 980 C CA . ASP A 1 120 ? -19.023 1.480 22.785 1.00 92.69 120 ASP A CA 1
ATOM 981 C C . ASP A 1 120 ? -17.657 1.287 22.112 1.00 92.69 120 ASP A C 1
ATOM 983 O O . ASP A 1 120 ? -16.662 1.910 22.506 1.00 92.69 120 ASP A O 1
ATOM 987 N N . ILE A 1 121 ? -17.611 0.474 21.051 1.00 92.69 121 ILE A N 1
ATOM 988 C CA . ILE A 1 121 ? -16.419 0.258 20.221 1.00 92.69 121 ILE A CA 1
ATOM 989 C C . I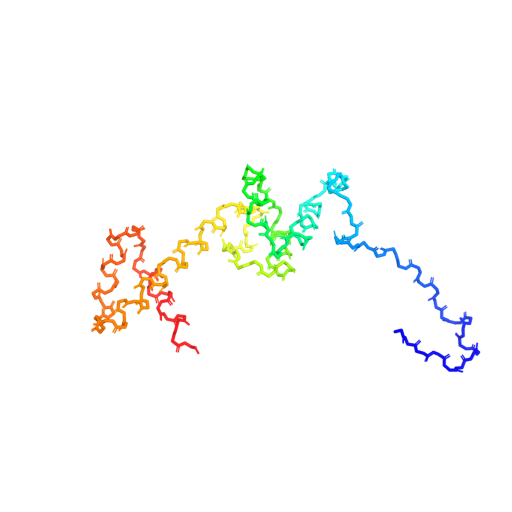LE A 1 121 ? -15.964 1.575 19.593 1.00 92.69 121 ILE A C 1
ATOM 991 O O . ILE A 1 121 ? -14.790 1.940 19.709 1.00 92.69 121 ILE A O 1
ATOM 995 N N . ILE A 1 122 ? -16.890 2.319 18.981 1.00 93.00 122 ILE A N 1
ATOM 996 C CA . ILE A 1 122 ? -16.605 3.619 18.364 1.00 93.00 122 ILE A CA 1
ATOM 997 C C . ILE A 1 122 ? -15.989 4.573 19.393 1.00 93.00 122 ILE A C 1
ATOM 999 O O . ILE A 1 122 ? -14.934 5.156 19.132 1.00 93.00 122 ILE A O 1
ATOM 1003 N N . GLN A 1 123 ? -16.580 4.699 20.584 1.00 93.56 123 GLN A N 1
ATOM 1004 C CA . GLN A 1 123 ? -16.043 5.577 21.630 1.00 93.56 123 GLN A CA 1
ATOM 1005 C C . GLN A 1 123 ? -14.643 5.154 22.094 1.00 93.56 123 GLN A C 1
ATOM 1007 O O . GLN A 1 123 ? -13.757 6.002 22.247 1.00 93.56 123 GLN A O 1
ATOM 1012 N N . LYS A 1 124 ? -14.414 3.848 22.293 1.00 93.44 124 LYS A N 1
ATOM 1013 C CA . LYS A 1 124 ? -13.105 3.306 22.689 1.00 93.44 124 LYS A CA 1
ATOM 1014 C C . LYS A 1 124 ? -12.032 3.574 21.635 1.00 93.44 124 LYS A C 1
ATOM 1016 O O . LYS A 1 124 ? -10.913 3.943 21.993 1.00 93.44 124 LYS A O 1
ATOM 1021 N N . ILE A 1 125 ? -12.360 3.417 20.353 1.00 93.69 125 ILE A N 1
ATOM 1022 C CA . ILE A 1 125 ? -11.420 3.630 19.246 1.00 93.69 125 ILE A CA 1
ATOM 1023 C C . ILE A 1 125 ? -11.093 5.108 19.073 1.00 93.69 125 ILE A C 1
ATOM 1025 O O . ILE A 1 125 ? -9.910 5.438 19.013 1.00 93.69 125 ILE A O 1
ATOM 1029 N N . ILE A 1 126 ? -12.097 5.991 19.067 1.00 93.81 126 ILE A N 1
ATOM 1030 C CA . ILE A 1 126 ? -11.887 7.446 18.981 1.00 93.81 126 ILE A CA 1
ATOM 1031 C C . ILE A 1 126 ? -10.941 7.898 20.097 1.00 93.81 126 ILE A C 1
ATOM 1033 O O . ILE A 1 126 ? -9.952 8.575 19.837 1.00 93.81 126 ILE A O 1
ATOM 1037 N N . LYS A 1 127 ? -11.185 7.450 21.335 1.00 93.75 127 LYS A N 1
ATOM 1038 C CA . LYS A 1 127 ? -10.351 7.804 22.490 1.00 93.75 127 LYS A CA 1
ATOM 1039 C C . LYS A 1 127 ? -8.922 7.254 22.403 1.00 93.75 127 LYS A C 1
ATOM 1041 O O . LYS A 1 127 ? -8.005 7.883 22.922 1.00 93.75 127 LYS A O 1
ATOM 1046 N N . LYS A 1 128 ? -8.726 6.069 21.814 1.00 93.94 128 LYS A N 1
ATOM 1047 C CA . LYS A 1 128 ? -7.419 5.393 21.757 1.00 93.94 128 LYS A CA 1
ATOM 1048 C C . LYS A 1 128 ? -6.556 5.838 20.574 1.00 93.94 128 LYS A C 1
ATOM 1050 O O . LYS A 1 128 ? -5.342 5.920 20.730 1.00 93.94 128 LYS A O 1
ATOM 1055 N N . TYR A 1 129 ? -7.163 6.065 19.411 1.00 90.25 129 TYR A N 1
ATOM 1056 C CA . TYR A 1 129 ? -6.460 6.307 18.147 1.00 90.25 129 TYR A CA 1
ATOM 1057 C C . TYR A 1 129 ? -6.604 7.741 17.619 1.00 90.25 129 TYR A C 1
ATOM 1059 O O . TYR A 1 129 ? -6.013 8.035 16.586 1.00 90.25 129 TYR A O 1
ATOM 1067 N N . ASP A 1 130 ? -7.355 8.607 18.311 1.00 91.75 130 ASP A N 1
ATOM 1068 C CA . ASP A 1 130 ? -7.593 10.013 17.941 1.00 91.75 130 ASP A CA 1
ATOM 1069 C C . ASP A 1 130 ? -8.113 10.175 16.500 1.00 91.75 130 ASP A C 1
ATOM 1071 O O . ASP A 1 130 ? -7.593 10.929 15.681 1.00 91.75 130 ASP A O 1
ATOM 1075 N N . VAL A 1 131 ? -9.136 9.386 16.165 1.00 90.38 131 VAL A N 1
ATOM 1076 C CA . VAL A 1 131 ? -9.760 9.342 14.833 1.00 90.38 131 VAL A CA 1
ATOM 1077 C C . VAL A 1 131 ? -11.190 9.869 14.867 1.00 90.38 131 VAL A C 1
ATOM 1079 O O . VAL A 1 131 ? -11.839 9.892 15.912 1.00 90.38 131 VAL A O 1
ATOM 1082 N N . THR A 1 132 ? -11.716 10.274 13.711 1.00 91.75 132 THR A N 1
ATOM 1083 C CA . THR A 1 132 ? -13.093 10.768 13.613 1.00 91.75 132 THR A CA 1
ATOM 1084 C C . THR A 1 132 ? -14.108 9.629 13.694 1.00 91.75 132 THR A C 1
ATOM 1086 O O . THR A 1 132 ? -13.866 8.505 13.252 1.00 91.75 132 THR A O 1
ATOM 1089 N N . ARG A 1 133 ? -15.302 9.935 14.215 1.00 90.69 133 ARG A N 1
ATOM 1090 C CA . ARG A 1 133 ? -16.428 8.988 14.240 1.00 90.69 133 ARG A CA 1
ATOM 1091 C C . ARG A 1 133 ? -16.794 8.492 12.841 1.00 90.69 133 ARG A C 1
ATOM 1093 O O . ARG A 1 133 ? -17.085 7.311 12.671 1.00 90.69 133 ARG A O 1
ATOM 1100 N N . GLU A 1 134 ? -16.755 9.379 11.850 1.00 90.31 134 GLU A N 1
ATOM 1101 C CA . GLU A 1 134 ? -17.035 9.054 10.447 1.00 90.31 134 GLU A CA 1
ATOM 1102 C C . GLU A 1 134 ? -16.068 8.000 9.902 1.00 90.31 134 GLU A C 1
ATOM 1104 O O . GLU A 1 134 ? -16.509 7.039 9.278 1.00 90.31 134 GLU A O 1
ATOM 1109 N N . PHE A 1 135 ? -14.772 8.134 10.201 1.00 88.12 135 PHE A N 1
ATOM 1110 C CA . PHE A 1 135 ? -13.751 7.176 9.787 1.00 88.12 135 PHE A CA 1
ATOM 1111 C C . PHE A 1 135 ? -13.974 5.790 10.404 1.00 88.12 135 PHE A C 1
ATOM 1113 O O . PHE A 1 135 ? -13.951 4.785 9.705 1.00 88.12 135 PHE A O 1
ATOM 1120 N N . VAL A 1 136 ? -14.255 5.713 11.708 1.00 90.06 136 VAL A N 1
ATOM 1121 C CA . VAL A 1 136 ? -14.516 4.415 12.358 1.00 90.06 136 VAL A CA 1
ATOM 1122 C C . VAL A 1 136 ? -15.784 3.768 11.795 1.00 90.06 136 VAL A C 1
ATOM 1124 O O . VAL A 1 136 ? -15.804 2.573 11.507 1.00 90.06 136 VAL A O 1
ATOM 1127 N N . THR A 1 137 ? -16.829 4.568 11.570 1.00 89.50 137 THR A N 1
ATOM 1128 C CA . THR A 1 137 ? -18.102 4.081 11.021 1.00 89.50 137 THR A CA 1
ATOM 1129 C C . THR A 1 137 ? -17.935 3.565 9.589 1.00 89.50 137 THR A C 1
ATOM 1131 O O . THR A 1 137 ? -18.497 2.524 9.244 1.00 89.50 137 THR A O 1
ATOM 1134 N N . SER A 1 138 ? -17.140 4.246 8.753 1.00 88.50 138 SER A N 1
ATOM 1135 C CA . SER A 1 138 ? -16.882 3.802 7.380 1.00 88.50 138 SER A CA 1
ATOM 1136 C C . SER A 1 138 ? -16.145 2.459 7.351 1.00 88.50 138 SER A C 1
ATOM 1138 O O . SER A 1 138 ? -16.564 1.566 6.613 1.00 88.50 138 SER A O 1
ATOM 1140 N N . LEU A 1 139 ? -15.149 2.255 8.221 1.00 86.19 139 LEU A N 1
ATOM 1141 C CA . LEU A 1 139 ? -14.453 0.969 8.363 1.00 86.19 139 LEU A CA 1
ATOM 1142 C C . LEU A 1 139 ? -15.385 -0.157 8.810 1.00 86.19 139 LEU A C 1
ATOM 1144 O O . LEU A 1 139 ? -15.387 -1.239 8.225 1.00 86.19 139 LEU A O 1
ATOM 1148 N N . MET A 1 140 ? -16.236 0.108 9.801 1.00 84.62 140 MET A N 1
ATOM 1149 C CA . MET A 1 140 ? -17.198 -0.879 10.298 1.00 84.62 140 MET A CA 1
ATOM 1150 C C . MET A 1 140 ? -18.239 -1.275 9.243 1.00 84.62 140 MET A C 1
ATOM 1152 O O . MET A 1 140 ? -18.692 -2.419 9.249 1.00 84.62 140 MET A O 1
ATOM 1156 N N . SER A 1 141 ? -18.600 -0.354 8.341 1.00 81.06 141 SER A N 1
ATOM 1157 C CA . SER A 1 141 ? -19.524 -0.607 7.225 1.00 81.06 141 SER A CA 1
ATOM 1158 C C . SER A 1 141 ? -18.899 -1.388 6.062 1.00 81.06 141 SER A C 1
ATOM 1160 O O . SER A 1 141 ? -19.612 -2.047 5.310 1.00 81.06 141 SER A O 1
ATOM 1162 N N . LEU A 1 142 ? -17.573 -1.323 5.907 1.00 65.88 142 LEU A N 1
AT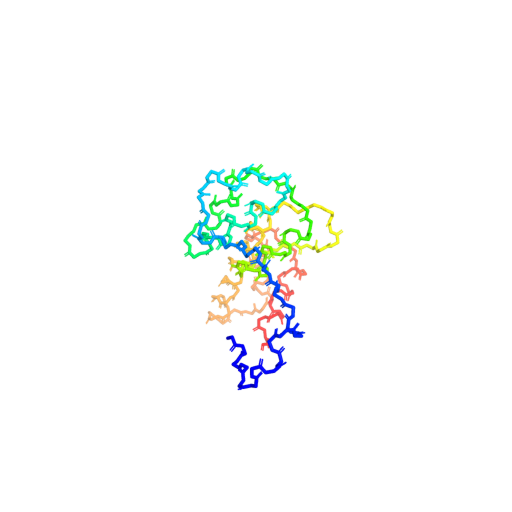OM 1163 C CA . LEU A 1 142 ? -16.833 -2.095 4.907 1.00 65.88 142 LEU A CA 1
ATOM 1164 C C . LEU A 1 142 ? -16.692 -3.564 5.328 1.00 65.88 142 LEU A C 1
ATOM 1166 O O . LEU A 1 142 ? -16.739 -4.438 4.472 1.00 65.88 142 LEU A O 1
ATOM 1170 N N . ALA A 1 143 ? -16.590 -3.830 6.634 1.00 57.50 143 ALA A N 1
ATOM 1171 C CA . ALA A 1 143 ? -16.450 -5.173 7.202 1.00 57.50 143 ALA A CA 1
ATOM 1172 C C . ALA A 1 143 ? -17.746 -6.020 7.198 1.00 57.50 143 ALA A C 1
ATOM 1174 O O . ALA A 1 143 ? -17.713 -7.183 7.589 1.00 57.50 143 ALA A O 1
ATOM 1175 N N . THR A 1 144 ? -18.897 -5.455 6.812 1.00 52.22 144 THR A N 1
ATOM 1176 C CA . THR A 1 144 ? -20.197 -6.160 6.763 1.00 52.22 144 THR A CA 1
ATOM 1177 C C . THR A 1 144 ? -20.606 -6.633 5.360 1.00 52.22 144 THR A C 1
ATOM 1179 O O . THR A 1 144 ? -21.703 -7.173 5.205 1.00 52.22 144 THR A O 1
ATOM 1182 N N . LYS A 1 145 ? -19.748 -6.451 4.348 1.00 41.19 145 LYS A N 1
ATOM 1183 C CA . LYS A 1 145 ? -19.894 -7.019 2.995 1.00 41.19 145 LYS A CA 1
ATOM 1184 C C . LYS A 1 145 ? -18.971 -8.210 2.795 1.00 41.19 145 LYS A C 1
ATOM 1186 O O . LYS A 1 145 ? -19.413 -9.137 2.082 1.00 41.19 145 LYS A O 1
#

pLDDT: mean 86.17, std 9.26, range [41.19, 93.94]

Sequence (145 aa):
MMDVYDKRLIPFLNDYKLNIISAADMDEEDFGKFQTDLGLAMQIIKHQKVDADKIIEKTNHRKIDSDAAFFIKEAAKLDLEFERKETKIDMCESLKKKEQRDKITSAVEVYREYGESDEDIIQKIIKKYDVTREFVTSLMSLATK

Secondary structure (DSSP, 8-state):
------GGGGGGS---------GGGS-GGGGGG-SSTHHHHHHHHHHTTTTHHHHHHHTTT-EEEHHHHHHHHHHTT------TTSSEEEHHHHHHHHHHHHHHHHHHHHHHHTT--HHHHHHHHHHHH---HHHHHHHHHHTT-